Protein AF-X1IEA9-F1 (afdb_monomer)

Sequence (95 aa):
VNQSFVIYFRVIASDNNKYWIGFSGNIKNTISKTKREFTRNQIYNTTEILMQENVISAFNLGFEHLKLNVMQIDCVRLRGSDQNINAIYFEFKFI

Nearest PDB structures (foldseek):
  8glv-assembly1_4A  TM=6.688E-01  e=1.563E-01  Chlamydomonas reinhardtii
  8to0-assembly1_Fi  TM=5.293E-01  e=6.926E-01  Mus musculus
  7bqc-assembly1_A  TM=4.210E-01  e=3.868E-01  synthetic construct
  6wcd-assembly1_A  TM=4.710E-01  e=2.697E+00  Xenopus laevis
  3x3n-assembly1_A  TM=5.342E-01  e=8.104E+00  Mycobacterium tuberculosis H37Rv

Radius of gyration: 13.31 Å; Cα contacts (8 Å, |Δi|>4): 167; chains: 1; bounding box: 30×30×36 Å

Secondary structure (DSSP, 8-state):
----EEEEEEEE-TTS-EEEEEEEESS-----B-SSEEEEEEEE-SSS----S-HHHHHHHH-GGG--SS-EEEEEEEEES-TT-----------

Mean predicted aligned error: 7.92 Å

Organism: NCBI:txid412755

Solvent-accessible surface area (backbone atoms only — not comparable to full-atom values): 6026 Å² total; per-residue (Å²): 132,95,64,30,33,30,47,26,39,31,34,53,46,91,84,74,46,73,33,32,44,27,46,29,19,21,95,53,95,67,69,47,77,57,100,48,35,28,33,52,86,60,66,33,88,37,102,57,80,82,77,90,59,64,64,57,59,57,44,32,71,65,40,65,91,54,65,62,93,72,83,50,74,85,46,77,48,80,48,59,75,59,90,81,73,87,79,85,87,83,88,86,77,93,129

pLDDT: mean 74.22, std 12.97, range [48.97, 92.19]

Structure (mmCIF, N/CA/C/O backbone):
data_AF-X1IEA9-F1
#
_entry.id   AF-X1IEA9-F1
#
loop_
_atom_site.group_PDB
_atom_site.id
_atom_site.type_symbol
_atom_site.label_atom_id
_atom_site.label_alt_id
_atom_site.label_comp_id
_atom_site.label_asym_id
_atom_site.label_entity_id
_atom_site.label_seq_id
_atom_site.pdbx_PDB_ins_code
_atom_site.Cartn_x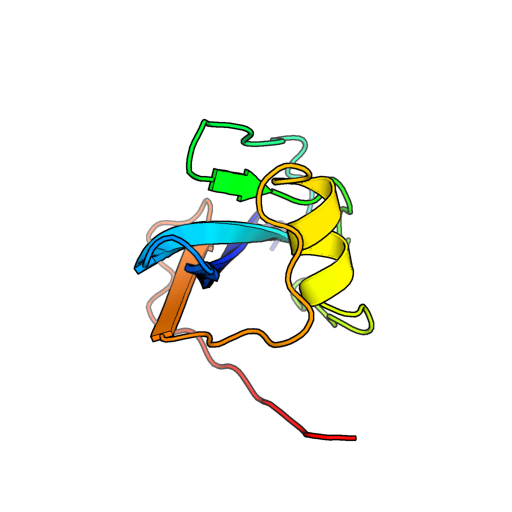
_atom_site.Cartn_y
_atom_site.Cartn_z
_atom_site.occupancy
_atom_site.B_iso_or_equiv
_atom_site.auth_seq_id
_atom_site.auth_comp_id
_atom_site.auth_asym_id
_atom_site.auth_atom_id
_atom_site.pdbx_PDB_model_num
ATOM 1 N N . VAL A 1 1 ? 15.818 -2.079 -17.104 1.00 52.62 1 VAL A N 1
ATOM 2 C CA . VAL A 1 1 ? 15.334 -0.700 -16.851 1.00 52.62 1 VAL A CA 1
ATOM 3 C C . VAL A 1 1 ? 15.196 -0.529 -15.345 1.00 52.62 1 VAL A C 1
ATOM 5 O O . VAL A 1 1 ? 14.419 -1.261 -14.748 1.00 52.62 1 VAL A O 1
ATOM 8 N N . ASN A 1 2 ? 15.988 0.351 -14.719 1.00 64.25 2 ASN A N 1
ATOM 9 C CA . ASN A 1 2 ? 15.938 0.582 -13.268 1.00 64.25 2 ASN A CA 1
ATOM 10 C C . ASN A 1 2 ? 14.862 1.618 -12.916 1.00 64.25 2 ASN A C 1
ATOM 12 O O . ASN A 1 2 ? 15.166 2.756 -12.570 1.00 64.25 2 ASN A O 1
ATOM 16 N N . GLN A 1 3 ? 13.594 1.242 -13.073 1.00 67.31 3 GLN A N 1
ATOM 17 C CA . GLN A 1 3 ? 12.482 2.113 -12.715 1.00 67.31 3 GLN A CA 1
ATOM 18 C C . GLN A 1 3 ? 12.090 1.924 -11.250 1.00 67.31 3 GLN A C 1
ATOM 20 O O . GLN A 1 3 ? 11.830 0.801 -10.821 1.00 67.31 3 GLN A O 1
ATOM 25 N N . SER A 1 4 ? 11.986 3.029 -10.514 1.00 76.69 4 SER A N 1
ATOM 26 C CA . SER A 1 4 ? 11.457 3.049 -9.151 1.00 76.69 4 SER A CA 1
ATOM 27 C C . SER A 1 4 ? 9.943 3.206 -9.159 1.00 76.69 4 SER A C 1
ATOM 29 O O . SER A 1 4 ? 9.392 4.060 -9.861 1.00 76.69 4 SER A O 1
ATOM 31 N N . PHE A 1 5 ? 9.252 2.416 -8.344 1.00 76.94 5 PHE A N 1
ATOM 32 C CA . PHE A 1 5 ? 7.794 2.441 -8.270 1.00 76.94 5 PHE A CA 1
ATOM 33 C C . PHE A 1 5 ? 7.285 2.208 -6.850 1.00 76.94 5 PHE A C 1
ATOM 35 O O . PHE A 1 5 ? 8.025 1.766 -5.978 1.00 76.94 5 PHE A O 1
ATOM 42 N N . VAL A 1 6 ? 6.024 2.563 -6.603 1.00 80.50 6 VAL A N 1
ATOM 43 C CA . VAL A 1 6 ? 5.319 2.273 -5.348 1.00 80.50 6 VAL A CA 1
ATOM 44 C C . VAL A 1 6 ? 3.924 1.760 -5.670 1.00 80.50 6 VAL A C 1
ATOM 46 O O . VAL A 1 6 ? 3.175 2.453 -6.362 1.00 80.50 6 VAL A O 1
ATOM 49 N N . ILE A 1 7 ? 3.573 0.583 -5.156 1.00 81.75 7 ILE A N 1
ATOM 50 C CA . ILE A 1 7 ? 2.207 0.050 -5.168 1.00 81.75 7 ILE A CA 1
ATOM 51 C C . ILE A 1 7 ? 1.545 0.450 -3.856 1.00 81.75 7 ILE A C 1
ATOM 53 O O . ILE A 1 7 ? 2.038 0.104 -2.789 1.00 81.75 7 ILE A O 1
ATOM 57 N N . TYR A 1 8 ? 0.444 1.187 -3.931 1.00 86.38 8 TYR A N 1
ATOM 58 C CA . TYR A 1 8 ? -0.346 1.586 -2.778 1.00 86.38 8 TYR A CA 1
ATOM 59 C C . TYR A 1 8 ? -1.641 0.788 -2.693 1.00 86.38 8 TYR A C 1
ATOM 61 O O . TYR A 1 8 ? -2.389 0.724 -3.667 1.00 86.38 8 TYR A O 1
ATOM 69 N N . PHE A 1 9 ? -1.955 0.299 -1.501 1.00 87.69 9 PHE A N 1
ATOM 70 C CA . PHE A 1 9 ? -3.262 -0.227 -1.133 1.00 87.69 9 PHE A CA 1
ATOM 71 C C . PHE A 1 9 ? -4.019 0.784 -0.296 1.00 87.69 9 PHE A C 1
ATOM 73 O O . PHE A 1 9 ? -3.491 1.288 0.698 1.00 87.69 9 PHE A O 1
ATOM 80 N N . ARG A 1 10 ? -5.252 1.090 -0.702 1.00 90.62 10 ARG A N 1
ATOM 81 C CA . ARG A 1 10 ? -6.157 1.899 0.103 1.00 90.62 10 ARG A CA 1
ATOM 8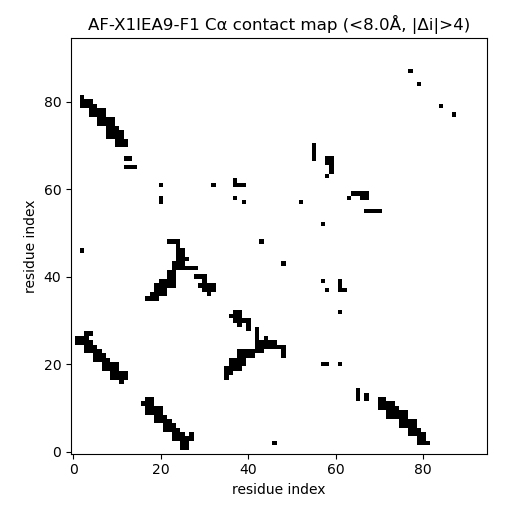2 C C . ARG A 1 10 ? -6.942 0.997 1.034 1.00 90.62 10 ARG A C 1
ATOM 84 O O . ARG A 1 10 ? -7.689 0.138 0.577 1.00 90.62 10 ARG A O 1
ATOM 91 N N . VAL A 1 11 ? -6.769 1.230 2.324 1.00 90.06 11 VAL A N 1
ATOM 92 C CA . VAL A 1 11 ? -7.431 0.515 3.406 1.00 90.06 11 VAL A CA 1
ATOM 93 C C . VAL A 1 11 ? -8.488 1.413 4.028 1.00 90.06 11 VAL A C 1
ATOM 95 O O . VAL A 1 11 ? -8.228 2.590 4.299 1.00 90.06 11 VAL A O 1
ATOM 98 N N . ILE A 1 12 ? -9.676 0.852 4.247 1.00 88.94 12 ILE A N 1
ATOM 99 C CA . ILE A 1 12 ? -10.717 1.461 5.079 1.00 88.94 12 ILE A CA 1
ATOM 100 C C . ILE A 1 12 ? -10.458 1.015 6.520 1.00 88.94 12 ILE A C 1
ATOM 102 O O . ILE A 1 12 ? -10.448 -0.184 6.799 1.00 88.94 12 ILE A O 1
ATOM 106 N N . ALA A 1 13 ? -10.186 1.967 7.411 1.00 86.75 13 ALA A N 1
ATOM 107 C CA . ALA A 1 13 ? -9.898 1.686 8.815 1.00 86.75 13 ALA A CA 1
ATOM 108 C C . ALA A 1 13 ? -11.175 1.667 9.674 1.00 86.75 13 ALA A C 1
ATOM 110 O O . ALA A 1 13 ? -12.275 1.949 9.197 1.00 86.75 13 ALA A O 1
ATOM 111 N N . SER A 1 14 ? -11.026 1.334 10.959 1.00 84.25 14 SER A N 1
ATOM 112 C CA . SER A 1 14 ? -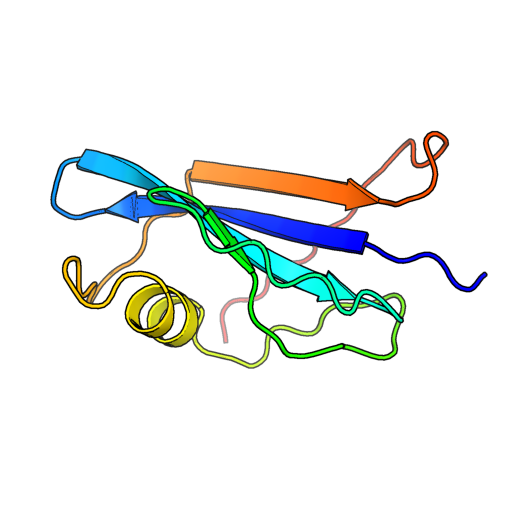12.127 1.215 11.929 1.00 84.25 14 SER A CA 1
ATOM 113 C C . SER A 1 14 ? -12.876 2.524 12.196 1.00 84.25 14 SER A C 1
ATOM 115 O O . SER A 1 14 ? -14.010 2.502 12.666 1.00 84.25 14 SER A O 1
ATOM 117 N N . ASP A 1 15 ? -12.271 3.661 11.867 1.00 88.25 15 ASP A N 1
ATOM 118 C CA . ASP A 1 15 ? -12.870 4.992 11.944 1.00 88.25 15 ASP A CA 1
ATOM 119 C C . ASP A 1 15 ? -13.594 5.406 10.645 1.00 88.25 15 ASP A C 1
ATOM 121 O O . ASP A 1 15 ? -13.951 6.572 10.476 1.00 88.25 15 ASP A O 1
ATOM 125 N N . ASN A 1 16 ? -13.789 4.464 9.713 1.00 85.75 16 ASN A N 1
ATOM 126 C CA . ASN A 1 16 ? -14.322 4.668 8.363 1.00 85.75 16 ASN A CA 1
ATOM 127 C C . ASN A 1 16 ? -13.502 5.628 7.480 1.00 85.75 16 ASN A C 1
ATOM 129 O O . ASN A 1 16 ? -13.939 5.978 6.377 1.00 85.75 16 ASN A O 1
ATOM 133 N N . ASN A 1 17 ? -12.303 6.042 7.904 1.00 90.94 17 ASN A N 1
ATOM 134 C CA . ASN A 1 17 ? -11.407 6.830 7.070 1.00 90.94 17 ASN A CA 1
ATOM 135 C C . ASN A 1 17 ? -10.552 5.934 6.166 1.00 90.94 17 ASN A C 1
ATOM 137 O O . ASN A 1 17 ? -10.405 4.726 6.361 1.00 90.94 17 ASN A O 1
ATOM 141 N N . LYS A 1 18 ? -9.988 6.560 5.128 1.00 91.88 18 LYS A N 1
ATOM 142 C CA . LYS A 1 18 ? -9.193 5.895 4.092 1.00 91.88 18 LYS A CA 1
ATOM 143 C C . LYS A 1 18 ? -7.714 6.221 4.239 1.00 91.88 18 LYS A C 1
ATOM 145 O O . LYS A 1 18 ? -7.336 7.394 4.304 1.00 91.88 18 LYS A O 1
ATOM 150 N N . TYR A 1 19 ? -6.897 5.179 4.194 1.00 92.19 19 TYR A N 1
ATOM 151 C CA . TYR A 1 19 ? -5.456 5.231 4.419 1.00 92.19 19 TYR A CA 1
ATOM 152 C C . TYR A 1 19 ? -4.720 4.474 3.326 1.00 92.19 19 TYR A C 1
ATOM 154 O O . TYR A 1 19 ? -5.227 3.489 2.804 1.00 92.19 19 TYR A O 1
ATOM 162 N N . TRP A 1 20 ? -3.519 4.919 2.983 1.00 91.62 20 TRP A N 1
ATOM 163 C CA . TRP A 1 20 ? -2.700 4.304 1.946 1.00 91.62 20 TRP A CA 1
ATOM 164 C C . TRP A 1 20 ? -1.486 3.606 2.552 1.00 91.62 20 TRP A C 1
ATOM 166 O O . TRP A 1 20 ? -0.705 4.244 3.256 1.00 91.62 20 TRP A O 1
ATOM 176 N N . ILE A 1 21 ? -1.295 2.329 2.225 1.00 89.56 21 ILE A N 1
ATOM 177 C CA . ILE A 1 21 ? -0.070 1.573 2.514 1.00 89.56 21 ILE A CA 1
ATOM 178 C C . ILE A 1 21 ? 0.682 1.374 1.204 1.00 89.56 21 ILE A C 1
ATOM 180 O O . ILE A 1 21 ? 0.149 0.756 0.291 1.00 89.56 21 ILE A O 1
ATOM 184 N N . GLY A 1 22 ? 1.894 1.904 1.101 1.00 87.12 22 GLY A N 1
ATOM 185 C CA . GLY A 1 22 ? 2.767 1.792 -0.060 1.00 87.12 22 GLY A CA 1
ATOM 186 C C . GLY A 1 22 ? 3.846 0.727 0.116 1.00 87.12 22 GLY A C 1
ATOM 187 O O . GLY A 1 22 ? 4.439 0.620 1.187 1.00 87.12 22 GLY A O 1
ATOM 188 N N . PHE A 1 23 ? 4.158 0.011 -0.957 1.00 82.88 23 PHE A N 1
ATOM 189 C CA . PHE A 1 23 ? 5.282 -0.916 -1.071 1.00 82.88 23 PHE A CA 1
ATOM 190 C C . PHE A 1 23 ? 6.143 -0.466 -2.250 1.00 82.88 23 PHE A C 1
ATOM 192 O O . PHE A 1 23 ? 5.630 -0.346 -3.366 1.00 82.88 23 PHE A O 1
ATOM 199 N N . SER A 1 24 ? 7.415 -0.140 -2.011 1.00 79.31 24 SER A N 1
ATOM 200 C CA . SER A 1 24 ? 8.316 0.384 -3.040 1.00 79.31 24 SER A CA 1
ATOM 201 C C . SER A 1 24 ? 9.150 -0.712 -3.699 1.00 79.31 24 SER A C 1
ATOM 203 O O . SER A 1 24 ? 9.750 -1.550 -3.032 1.00 79.31 24 SER A O 1
ATOM 205 N N . GLY A 1 25 ? 9.223 -0.674 -5.025 1.00 73.31 25 GLY A N 1
ATOM 206 C CA . GLY A 1 25 ? 10.130 -1.492 -5.822 1.00 73.31 25 GLY A CA 1
ATOM 207 C C . GLY A 1 25 ? 11.240 -0.640 -6.431 1.00 73.31 25 GLY A C 1
ATOM 208 O O . GLY A 1 25 ? 11.021 0.525 -6.789 1.00 73.31 25 GLY A O 1
ATOM 209 N N . ASN A 1 26 ? 12.419 -1.249 -6.565 1.00 70.00 26 ASN A N 1
ATOM 210 C CA . ASN A 1 26 ? 13.680 -0.647 -6.998 1.00 70.00 26 ASN A CA 1
ATOM 211 C C . ASN A 1 26 ? 14.168 0.504 -6.094 1.00 70.00 26 ASN A C 1
ATOM 213 O O . ASN A 1 26 ? 13.533 0.807 -5.087 1.00 70.00 26 ASN A O 1
ATOM 217 N N . ILE A 1 27 ? 15.303 1.139 -6.426 1.00 60.53 27 ILE A N 1
ATOM 218 C CA . ILE A 1 27 ? 15.989 2.159 -5.604 1.00 60.53 27 ILE A CA 1
ATOM 219 C C . ILE A 1 27 ? 15.096 3.399 -5.393 1.00 60.53 27 ILE A C 1
ATOM 221 O O . ILE A 1 27 ? 15.210 4.425 -6.068 1.00 60.53 27 ILE A O 1
ATOM 225 N N . LYS A 1 28 ? 14.163 3.314 -4.448 1.00 56.88 28 LYS A N 1
ATOM 226 C CA . LYS A 1 28 ? 13.334 4.415 -3.970 1.00 56.88 28 LYS A CA 1
ATOM 227 C C . LYS A 1 28 ? 13.457 4.467 -2.452 1.00 56.88 28 LYS A C 1
ATOM 229 O O . LYS A 1 28 ? 12.648 3.900 -1.728 1.00 56.88 28 LYS A O 1
ATOM 234 N N . ASN A 1 29 ? 14.461 5.197 -1.972 1.00 55.00 29 ASN A N 1
ATOM 235 C CA . ASN A 1 29 ? 14.638 5.530 -0.551 1.00 55.00 29 ASN A CA 1
ATOM 236 C C . ASN A 1 29 ? 13.639 6.609 -0.093 1.00 55.00 29 ASN A C 1
ATOM 238 O O . ASN A 1 29 ? 14.015 7.554 0.594 1.00 55.00 29 ASN A O 1
ATOM 242 N N . THR A 1 30 ? 12.377 6.553 -0.525 1.00 55.75 30 THR A N 1
ATOM 243 C CA . THR A 1 30 ? 11.381 7.565 -0.146 1.00 55.75 30 THR A CA 1
ATOM 244 C C . THR A 1 30 ? 10.316 6.932 0.731 1.00 55.75 30 THR A C 1
ATOM 246 O O . THR A 1 30 ? 9.295 6.442 0.253 1.00 55.75 30 THR A O 1
ATOM 249 N N . ILE A 1 31 ? 10.555 6.972 2.041 1.00 60.34 31 ILE A N 1
ATOM 250 C CA . ILE A 1 31 ? 9.500 6.773 3.032 1.00 60.34 31 ILE A CA 1
ATOM 251 C C . ILE A 1 31 ? 8.555 7.964 2.911 1.00 60.34 31 ILE A C 1
ATOM 253 O O . ILE A 1 31 ? 8.907 9.085 3.270 1.00 60.34 31 ILE A O 1
ATOM 257 N N . SER A 1 32 ? 7.346 7.731 2.415 1.00 68.44 32 SER A N 1
ATOM 258 C CA . SER A 1 32 ? 6.246 8.673 2.604 1.00 68.44 32 SER A CA 1
ATOM 259 C C . SER A 1 32 ? 5.524 8.286 3.889 1.00 68.44 32 SER A C 1
ATOM 261 O O . SER A 1 32 ? 4.933 7.208 3.954 1.00 68.4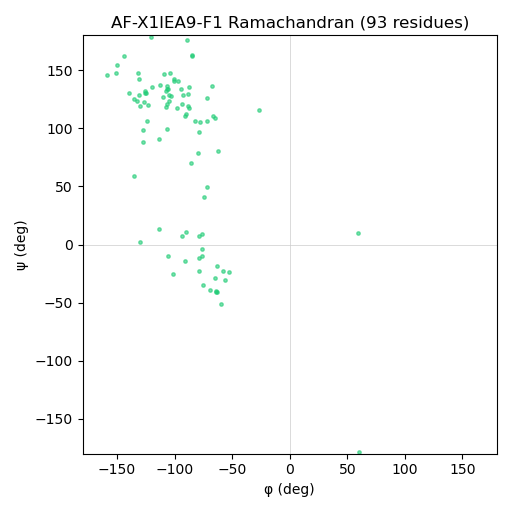4 32 SER A O 1
ATOM 263 N N . LYS A 1 33 ? 5.605 9.130 4.923 1.00 75.31 33 LYS A N 1
ATOM 264 C CA . LYS A 1 33 ? 4.787 9.012 6.136 1.00 75.31 33 LYS A CA 1
ATOM 265 C C . LYS A 1 33 ? 4.036 10.320 6.349 1.00 75.31 33 LYS A C 1
ATOM 267 O O . LYS A 1 33 ? 4.608 11.332 6.738 1.00 75.31 33 LYS A O 1
ATOM 272 N N . THR A 1 34 ? 2.741 10.289 6.075 1.00 83.38 34 THR A N 1
ATOM 273 C CA . THR A 1 34 ? 1.793 11.370 6.353 1.00 83.38 34 THR A CA 1
ATOM 274 C C . THR A 1 34 ? 0.694 10.848 7.279 1.00 83.38 34 THR A C 1
ATOM 276 O O . THR A 1 34 ? 0.650 9.662 7.600 1.00 83.38 34 THR A O 1
ATOM 279 N N . LYS A 1 35 ? -0.252 11.710 7.677 1.00 83.75 35 LYS A N 1
ATOM 280 C CA . LYS A 1 35 ? -1.422 11.287 8.468 1.00 83.75 35 LYS A CA 1
ATOM 281 C C . LYS A 1 35 ? -2.270 10.200 7.785 1.00 83.75 35 LYS A C 1
ATOM 283 O O . LYS A 1 35 ? -3.015 9.519 8.474 1.00 83.75 35 LYS A O 1
ATOM 288 N N . ARG A 1 36 ? -2.204 10.063 6.451 1.00 88.25 36 ARG A N 1
ATOM 289 C CA . ARG A 1 36 ? -3.059 9.154 5.658 1.00 88.25 36 ARG A CA 1
ATOM 290 C C . ARG A 1 36 ? -2.296 8.259 4.680 1.00 88.25 36 ARG A C 1
ATOM 292 O O . ARG A 1 36 ? -2.918 7.512 3.935 1.00 88.25 36 ARG A O 1
ATOM 299 N N . GLU A 1 37 ? -0.971 8.331 4.650 1.00 89.44 37 GLU A N 1
ATOM 300 C CA . GLU A 1 37 ? -0.135 7.542 3.742 1.00 89.44 37 GLU A CA 1
ATOM 301 C C . GLU A 1 37 ? 1.109 7.057 4.479 1.00 89.44 37 GLU A C 1
ATOM 303 O O . GLU A 1 37 ? 1.791 7.853 5.118 1.00 89.44 37 GLU A O 1
ATOM 308 N N . PHE A 1 38 ? 1.402 5.767 4.370 1.00 88.75 38 PHE A N 1
ATOM 309 C CA . PHE A 1 38 ? 2.590 5.132 4.915 1.00 88.75 38 PHE A CA 1
ATOM 310 C C . PHE A 1 38 ? 3.217 4.254 3.837 1.00 88.75 38 PHE A C 1
ATOM 312 O O . PHE A 1 38 ? 2.551 3.376 3.309 1.00 88.75 38 PHE A O 1
ATOM 319 N N . THR A 1 39 ? 4.482 4.472 3.495 1.00 86.12 39 THR A N 1
ATOM 320 C CA . THR A 1 39 ? 5.238 3.591 2.592 1.00 86.12 39 THR A CA 1
ATOM 321 C C . THR A 1 39 ? 6.206 2.752 3.408 1.00 86.12 39 THR A C 1
ATOM 323 O O . THR A 1 39 ? 7.025 3.299 4.148 1.00 86.12 39 THR A O 1
ATOM 326 N N . ARG A 1 40 ? 6.111 1.427 3.281 1.00 77.38 40 ARG A N 1
ATOM 327 C CA . ARG A 1 40 ? 7.009 0.495 3.954 1.00 77.38 40 ARG A CA 1
ATOM 328 C C . ARG A 1 40 ? 8.413 0.632 3.377 1.00 77.38 40 ARG A C 1
ATOM 330 O O . ARG A 1 40 ? 8.603 0.687 2.170 1.00 77.38 40 ARG A O 1
ATOM 337 N N . ASN A 1 41 ? 9.393 0.640 4.269 1.00 65.50 41 ASN A N 1
ATOM 338 C CA . ASN A 1 41 ? 10.789 0.952 3.973 1.00 65.50 41 ASN A CA 1
ATOM 339 C C . ASN A 1 41 ? 11.570 -0.179 3.272 1.00 65.50 41 ASN A C 1
ATOM 341 O O . ASN A 1 41 ? 12.794 -0.136 3.191 1.00 65.50 41 ASN A O 1
ATOM 345 N N . GLN A 1 42 ? 10.882 -1.234 2.836 1.00 63.84 42 GLN A N 1
ATOM 346 C CA . GLN A 1 42 ? 11.515 -2.419 2.276 1.00 63.84 42 GLN A CA 1
ATOM 347 C C . GLN A 1 42 ? 11.648 -2.249 0.771 1.00 63.84 42 GLN A C 1
ATOM 349 O O . GLN A 1 42 ? 10.657 -2.231 0.047 1.00 63.84 42 GLN A O 1
ATOM 354 N N . ILE A 1 43 ? 12.891 -2.088 0.327 1.00 58.31 43 ILE A N 1
ATOM 355 C CA . ILE A 1 43 ? 13.230 -1.941 -1.080 1.00 58.31 43 ILE A CA 1
ATOM 356 C C . ILE A 1 43 ? 13.284 -3.333 -1.690 1.00 58.31 43 ILE A C 1
ATOM 358 O O . ILE A 1 43 ? 14.224 -4.095 -1.459 1.00 58.31 43 ILE A O 1
ATOM 362 N N . TYR A 1 44 ? 12.274 -3.668 -2.481 1.00 62.75 44 TYR A N 1
ATOM 363 C CA . TYR A 1 44 ? 12.326 -4.855 -3.318 1.00 62.75 44 TYR A CA 1
ATOM 364 C C . TYR A 1 44 ? 13.190 -4.508 -4.536 1.00 62.75 44 TYR A C 1
ATOM 366 O O . TYR A 1 44 ? 12.757 -3.746 -5.395 1.00 62.75 44 TYR A O 1
ATOM 374 N N . ASN A 1 45 ? 14.432 -5.007 -4.608 1.00 59.34 45 ASN A N 1
ATOM 375 C CA . ASN A 1 45 ? 15.361 -4.795 -5.739 1.00 59.34 45 ASN A CA 1
ATOM 376 C C . ASN A 1 45 ? 14.935 -5.585 -6.988 1.00 59.34 45 ASN A C 1
ATOM 378 O O . ASN A 1 45 ? 15.698 -6.352 -7.569 1.00 59.34 45 ASN A O 1
ATOM 382 N N . THR A 1 46 ? 13.672 -5.459 -7.364 1.00 62.91 46 THR A N 1
ATOM 383 C CA . THR A 1 46 ? 13.045 -6.248 -8.408 1.00 62.91 46 THR A CA 1
ATOM 384 C C . THR A 1 46 ? 11.943 -5.408 -9.062 1.00 62.91 46 THR A C 1
ATOM 386 O O . THR A 1 46 ? 11.419 -4.462 -8.470 1.00 62.91 46 THR A O 1
ATOM 389 N N . THR A 1 47 ? 11.618 -5.717 -10.317 1.00 59.91 47 THR A N 1
ATOM 390 C CA . THR A 1 47 ? 10.466 -5.141 -11.034 1.00 59.91 47 THR A CA 1
ATOM 391 C C . THR A 1 47 ? 9.132 -5.745 -10.582 1.00 59.91 47 THR A C 1
ATOM 393 O O . THR A 1 47 ? 8.074 -5.311 -11.018 1.00 59.91 47 THR A O 1
ATOM 396 N N . GLU A 1 48 ? 9.192 -6.736 -9.699 1.00 59.88 48 GLU A N 1
ATOM 397 C CA . GLU A 1 48 ? 8.093 -7.426 -9.043 1.00 59.88 48 GLU A CA 1
ATOM 398 C C . GLU A 1 48 ? 8.101 -7.100 -7.537 1.00 59.88 48 GLU A C 1
ATOM 400 O O . GLU A 1 48 ? 9.147 -7.085 -6.878 1.00 59.88 48 GLU A O 1
ATOM 405 N N . ILE A 1 49 ? 6.928 -6.839 -6.963 1.00 61.69 49 ILE A N 1
ATOM 406 C CA . ILE A 1 49 ? 6.774 -6.772 -5.506 1.00 61.69 49 ILE A CA 1
ATOM 407 C C . ILE A 1 49 ? 6.043 -8.035 -5.077 1.00 61.69 49 ILE A C 1
ATOM 409 O O . ILE A 1 49 ? 4.817 -8.115 -5.145 1.00 61.69 49 ILE A O 1
ATOM 413 N N . LEU A 1 50 ? 6.811 -9.009 -4.600 1.00 60.31 50 LEU A N 1
ATOM 414 C CA . LEU A 1 50 ? 6.271 -10.169 -3.909 1.00 60.31 50 LEU A CA 1
ATOM 415 C C . LEU A 1 50 ? 5.939 -9.769 -2.470 1.00 60.31 50 LEU A C 1
ATOM 417 O O . LEU A 1 50 ? 6.803 -9.745 -1.594 1.00 60.31 50 LEU A O 1
ATOM 421 N N . MET A 1 51 ? 4.671 -9.445 -2.219 1.00 63.69 51 MET A N 1
ATOM 422 C CA . MET A 1 51 ? 4.168 -9.200 -0.865 1.00 63.69 51 MET A CA 1
ATOM 423 C C . MET A 1 51 ? 3.902 -10.534 -0.168 1.00 63.69 51 MET A C 1
ATOM 425 O O . MET A 1 51 ? 2.765 -10.975 -0.054 1.00 63.69 51 MET A O 1
ATOM 429 N N . GLN A 1 52 ? 4.966 -11.175 0.317 1.00 59.34 52 GLN A N 1
ATOM 430 C CA . GLN A 1 52 ? 4.871 -12.347 1.203 1.00 59.34 52 GLN A CA 1
ATOM 431 C C . GLN A 1 52 ? 4.562 -11.960 2.659 1.00 59.34 52 GLN A C 1
ATOM 433 O O . GLN A 1 52 ? 4.609 -12.783 3.569 1.00 59.34 52 GLN A O 1
ATOM 438 N N . GLU A 1 53 ? 4.282 -10.682 2.897 1.00 62.03 53 GLU A N 1
ATOM 439 C CA . GLU A 1 53 ? 4.085 -10.129 4.222 1.00 62.03 53 GLU A CA 1
ATOM 440 C C . GLU A 1 53 ? 2.609 -9.889 4.496 1.00 62.03 53 GLU A C 1
ATOM 442 O O . GLU A 1 53 ? 1.839 -9.502 3.615 1.00 62.03 53 GLU A O 1
ATOM 447 N N . ASN A 1 54 ? 2.227 -10.034 5.762 1.00 72.25 54 ASN A N 1
ATOM 448 C CA . ASN A 1 54 ? 0.898 -9.651 6.191 1.00 72.25 54 ASN A CA 1
ATOM 449 C C . ASN A 1 54 ? 0.733 -8.127 6.042 1.00 72.25 54 ASN A C 1
ATOM 451 O O . ASN A 1 54 ? 1.312 -7.343 6.799 1.00 72.25 54 ASN A O 1
ATOM 455 N N . VAL A 1 55 ? -0.071 -7.708 5.063 1.00 78.38 55 VAL A N 1
ATOM 456 C CA . VAL A 1 55 ? -0.385 -6.298 4.783 1.00 78.38 55 VAL A CA 1
ATOM 457 C C . VAL A 1 55 ? -0.976 -5.603 6.020 1.00 78.38 55 VAL A C 1
ATOM 459 O O . VAL A 1 55 ? -0.712 -4.422 6.242 1.00 78.38 55 VAL A O 1
ATOM 462 N N . ILE A 1 56 ? -1.683 -6.339 6.887 1.00 84.25 56 ILE A N 1
ATOM 463 C CA . ILE A 1 56 ? -2.195 -5.835 8.172 1.00 84.25 56 ILE A CA 1
ATOM 464 C C . ILE A 1 56 ? -1.043 -5.433 9.099 1.00 84.25 56 ILE A C 1
ATOM 466 O O . ILE A 1 56 ? -1.103 -4.386 9.741 1.00 84.25 56 ILE A O 1
ATOM 470 N N . SER A 1 57 ? 0.041 -6.209 9.144 1.00 83.94 57 SER A N 1
ATOM 471 C CA . SER A 1 57 ? 1.217 -5.863 9.951 1.00 83.94 57 SER A CA 1
ATOM 472 C C . SER A 1 57 ? 1.876 -4.576 9.455 1.00 83.94 57 SER A C 1
ATOM 474 O O . SER A 1 57 ? 2.239 -3.722 10.262 1.00 83.94 57 SER A O 1
ATOM 476 N N . ALA A 1 58 ? 1.979 -4.394 8.133 1.00 85.31 58 ALA A N 1
ATOM 477 C CA . ALA A 1 58 ? 2.488 -3.152 7.549 1.00 85.31 58 ALA A CA 1
ATOM 478 C C . ALA A 1 58 ? 1.572 -1.954 7.860 1.00 85.31 58 ALA A C 1
ATOM 480 O O . ALA A 1 58 ? 2.066 -0.873 8.182 1.00 85.31 58 ALA A O 1
ATOM 481 N N . PHE A 1 59 ? 0.248 -2.149 7.819 1.00 88.12 59 PHE A N 1
ATOM 482 C CA . PHE A 1 59 ? -0.720 -1.128 8.222 1.00 88.12 59 PHE A CA 1
ATOM 483 C C . PHE A 1 59 ? -0.529 -0.719 9.682 1.00 88.12 59 PHE A C 1
ATOM 485 O O . PHE A 1 59 ? -0.391 0.465 9.981 1.00 88.12 59 PHE A O 1
ATOM 492 N N . ASN A 1 60 ? -0.479 -1.704 10.580 1.00 88.50 60 ASN A N 1
ATOM 493 C CA . ASN A 1 60 ? -0.382 -1.480 12.018 1.00 88.50 60 ASN A CA 1
ATOM 494 C C . ASN A 1 60 ? 0.939 -0.801 12.405 1.00 88.50 60 ASN A C 1
ATOM 496 O O . ASN A 1 60 ? 0.950 -0.026 13.354 1.00 88.50 60 ASN A O 1
ATOM 500 N N . LEU A 1 61 ? 2.019 -1.016 11.644 1.00 87.38 61 LEU A N 1
ATOM 501 C CA . LEU A 1 61 ? 3.280 -0.281 11.792 1.00 87.38 61 LEU A CA 1
ATOM 502 C C . LEU A 1 61 ? 3.156 1.195 11.362 1.00 87.38 61 LEU A C 1
ATOM 504 O O . LEU A 1 61 ? 3.735 2.091 11.977 1.00 87.38 61 LEU A O 1
ATOM 508 N N . GLY A 1 62 ? 2.419 1.466 10.283 1.00 87.44 62 GLY A N 1
ATOM 509 C CA . GLY A 1 62 ? 2.213 2.822 9.770 1.00 87.44 62 GLY A CA 1
ATOM 510 C C . GLY A 1 62 ? 1.229 3.653 10.594 1.00 87.44 62 GLY A C 1
ATOM 511 O O . GLY A 1 62 ? 1.415 4.865 10.742 1.00 87.44 62 GLY A O 1
ATOM 512 N N . PHE A 1 63 ? 0.207 2.994 11.143 1.00 89.62 63 PHE A N 1
ATOM 513 C CA . PHE A 1 63 ? -0.958 3.597 11.786 1.00 89.62 63 PHE A CA 1
ATOM 514 C C . PHE A 1 63 ? -1.299 2.892 13.109 1.00 89.62 63 PHE A C 1
ATOM 516 O O . PHE A 1 63 ? -2.409 2.403 13.302 1.00 89.62 63 PHE A O 1
ATOM 523 N N . GLU A 1 64 ? -0.353 2.870 14.052 1.00 87.75 64 GLU A N 1
ATOM 524 C CA . GLU A 1 64 ? -0.477 2.159 15.342 1.00 87.75 64 GLU A CA 1
ATOM 525 C C . GLU A 1 64 ? -1.739 2.497 16.157 1.00 87.75 64 GLU A C 1
ATOM 527 O O . GLU A 1 64 ? -2.187 1.689 16.965 1.00 87.75 64 GLU A O 1
ATOM 532 N N . HIS A 1 65 ? -2.332 3.673 15.938 1.00 86.06 65 HIS A N 1
ATOM 533 C CA . HIS A 1 65 ? -3.551 4.134 16.607 1.00 86.06 65 HIS A CA 1
ATOM 534 C C . HIS A 1 65 ? -4.847 3.522 16.045 1.00 86.06 65 HIS A C 1
ATOM 536 O O . HIS A 1 65 ? -5.894 3.661 16.667 1.00 86.06 65 HIS A O 1
ATOM 542 N N . LEU A 1 66 ? -4.796 2.846 14.893 1.00 86.19 66 LEU A N 1
ATOM 543 C CA . LEU A 1 66 ? -5.966 2.310 14.180 1.00 86.19 66 LEU A CA 1
ATOM 544 C C . LEU A 1 66 ? -6.000 0.780 14.136 1.00 86.19 66 LEU A C 1
ATOM 546 O O . LEU A 1 66 ? -6.757 0.246 13.330 1.00 86.19 66 LEU A O 1
ATOM 550 N N . LYS A 1 67 ? -5.165 0.096 14.943 1.00 79.00 67 LYS A N 1
ATOM 551 C CA . LYS A 1 67 ? -4.882 -1.354 14.872 1.00 79.00 67 LYS A CA 1
ATOM 552 C C . LYS A 1 67 ? -6.031 -2.168 14.275 1.00 79.00 67 LYS A C 1
ATOM 554 O O . LYS A 1 67 ? -7.108 -2.261 14.863 1.00 79.00 67 LYS A O 1
ATOM 559 N N . LEU A 1 68 ? -5.775 -2.777 13.122 1.00 80.44 68 LEU A N 1
ATOM 560 C CA . LEU A 1 68 ? -6.750 -3.591 12.407 1.00 80.44 68 LEU A CA 1
ATOM 561 C C . LEU A 1 68 ? -6.491 -5.079 12.645 1.00 80.44 68 LEU A C 1
ATOM 563 O O . LEU A 1 68 ? -5.342 -5.523 12.641 1.00 80.44 68 LEU A O 1
ATOM 567 N N . ASN A 1 69 ? -7.581 -5.835 12.798 1.00 76.75 69 ASN A N 1
ATOM 568 C CA . ASN A 1 69 ? -7.589 -7.304 12.785 1.00 76.75 69 ASN A CA 1
ATOM 569 C C . ASN A 1 69 ? -8.078 -7.860 11.439 1.00 76.75 69 ASN A C 1
ATOM 571 O O . ASN A 1 69 ? -7.729 -8.972 11.058 1.00 76.75 69 ASN A O 1
ATOM 575 N N . VAL A 1 70 ? -8.887 -7.077 10.720 1.00 76.56 70 VAL A N 1
ATOM 576 C CA . VAL A 1 70 ? -9.410 -7.374 9.384 1.00 76.56 70 VAL A CA 1
ATOM 577 C C . VAL A 1 70 ? -9.173 -6.143 8.520 1.00 76.56 70 VAL A C 1
ATOM 579 O O . VAL A 1 70 ? -9.282 -5.017 9.002 1.00 76.56 70 VAL A O 1
ATOM 582 N N . MET A 1 71 ? -8.837 -6.354 7.251 1.00 79.06 71 MET A N 1
ATOM 583 C CA . MET A 1 71 ? -8.527 -5.284 6.312 1.00 79.06 71 MET A CA 1
ATOM 584 C C . MET A 1 71 ? -9.408 -5.399 5.075 1.00 79.06 71 MET A C 1
ATOM 586 O O . MET A 1 71 ? -9.468 -6.452 4.445 1.00 79.06 71 MET A O 1
ATOM 590 N N . GLN A 1 72 ? -10.033 -4.286 4.701 1.00 83.38 72 GLN A N 1
ATOM 591 C CA . GLN A 1 72 ? -10.715 -4.137 3.423 1.00 83.38 72 GLN A CA 1
ATOM 592 C C . GLN A 1 72 ? -9.889 -3.226 2.516 1.00 83.38 72 GLN A C 1
ATOM 594 O O . GLN A 1 72 ? -9.641 -2.067 2.856 1.00 83.38 72 GLN A O 1
ATOM 599 N N . ILE A 1 73 ? -9.490 -3.754 1.358 1.00 82.44 73 ILE A N 1
ATOM 600 C CA . ILE A 1 73 ? -8.828 -2.988 0.299 1.00 82.44 73 ILE A CA 1
ATOM 601 C C . ILE A 1 73 ? -9.886 -2.601 -0.735 1.00 82.44 73 ILE A C 1
ATOM 603 O O . ILE A 1 73 ? -10.487 -3.478 -1.350 1.00 82.44 73 ILE A O 1
ATOM 607 N N . ASP A 1 74 ? -10.125 -1.301 -0.927 1.00 83.12 74 ASP A N 1
ATOM 608 C CA . ASP A 1 74 ? -11.101 -0.797 -1.912 1.00 83.12 74 ASP A CA 1
ATOM 609 C C . ASP A 1 74 ? -10.441 -0.198 -3.167 1.00 83.12 74 ASP A C 1
ATOM 611 O O . ASP A 1 74 ? -11.129 0.137 -4.132 1.00 83.12 74 ASP A O 1
ATOM 615 N N . CYS A 1 75 ? -9.118 -0.007 -3.159 1.00 83.88 75 CYS A N 1
ATOM 616 C CA . CYS A 1 75 ? -8.390 0.592 -4.273 1.00 83.88 75 CYS A CA 1
ATOM 617 C C . CYS A 1 75 ? -6.900 0.235 -4.249 1.00 83.88 75 CYS A C 1
ATOM 619 O O . CYS A 1 75 ? -6.278 0.160 -3.187 1.00 83.88 75 CYS A O 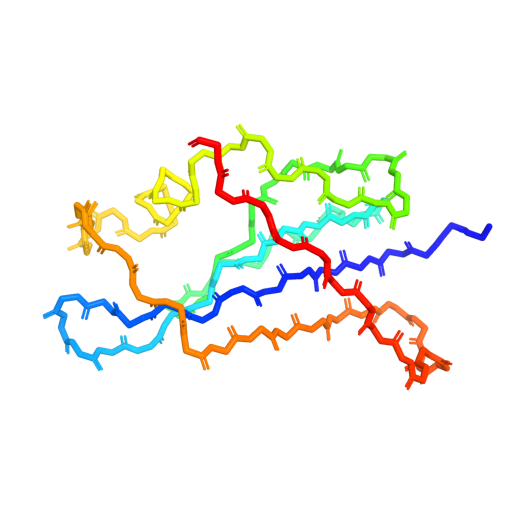1
ATOM 621 N N . VAL A 1 76 ? -6.323 0.096 -5.443 1.00 83.12 76 VAL A N 1
ATOM 622 C CA . VAL A 1 76 ? -4.883 -0.046 -5.670 1.00 83.12 76 VAL A CA 1
ATOM 623 C C . VAL A 1 76 ? -4.407 1.113 -6.548 1.00 83.12 76 VAL A C 1
ATOM 625 O O . VAL A 1 76 ? -5.062 1.455 -7.531 1.00 83.12 76 VAL A O 1
ATOM 628 N N . ARG A 1 77 ? -3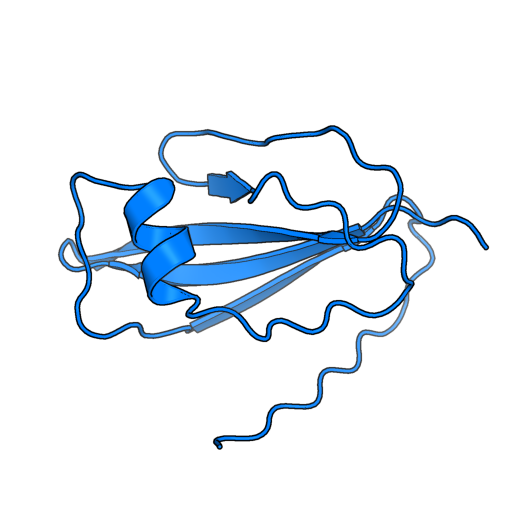.275 1.736 -6.204 1.00 83.44 77 ARG A N 1
ATOM 629 C CA . ARG A 1 77 ? -2.663 2.838 -6.969 1.00 83.44 77 ARG A CA 1
ATOM 630 C C . ARG A 1 77 ? -1.181 2.568 -7.191 1.00 83.44 77 ARG A C 1
ATOM 632 O O . ARG A 1 77 ? -0.456 2.387 -6.223 1.00 83.44 77 ARG A O 1
ATOM 639 N N . LEU A 1 78 ? -0.702 2.649 -8.429 1.00 78.62 78 LEU A N 1
ATOM 640 C CA . LEU A 1 78 ? 0.734 2.636 -8.728 1.00 78.62 78 LEU A CA 1
ATOM 641 C C . LEU A 1 78 ? 1.262 4.061 -8.910 1.00 78.62 78 LEU A C 1
ATOM 643 O O . LEU A 1 78 ? 0.617 4.904 -9.529 1.00 78.62 78 LEU A O 1
ATOM 647 N N . ARG A 1 79 ? 2.469 4.316 -8.406 1.00 78.00 79 ARG A N 1
ATOM 648 C CA . ARG A 1 79 ? 3.251 5.519 -8.707 1.00 78.00 79 ARG A CA 1
ATOM 649 C C . ARG A 1 79 ? 4.646 5.117 -9.182 1.00 78.00 79 ARG A C 1
ATOM 651 O O . ARG A 1 79 ? 5.514 4.836 -8.356 1.00 78.00 79 ARG A O 1
ATOM 658 N N . GLY A 1 80 ? 4.855 5.105 -10.494 1.00 75.38 80 GLY A N 1
ATOM 659 C CA . GLY A 1 80 ? 6.172 4.948 -11.119 1.00 75.38 80 GLY A CA 1
ATOM 660 C C . GLY A 1 80 ? 6.922 6.279 -11.246 1.00 75.38 80 GLY A C 1
ATOM 661 O O . GLY A 1 80 ? 6.320 7.345 -11.129 1.00 75.38 80 GLY A O 1
ATOM 662 N N . SER A 1 81 ? 8.238 6.223 -11.464 1.00 72.81 81 SER A N 1
ATOM 663 C CA . SER A 1 81 ? 9.034 7.388 -11.886 1.00 72.81 81 SER A CA 1
ATOM 664 C C . SER A 1 81 ? 8.909 7.702 -13.382 1.00 72.81 81 SER A C 1
ATOM 666 O O . SER A 1 81 ? 9.156 8.836 -13.774 1.00 72.81 81 SER A O 1
ATOM 668 N N . ASP A 1 82 ? 8.526 6.720 -14.204 1.00 66.00 82 ASP A N 1
ATOM 669 C CA . ASP A 1 82 ? 8.272 6.885 -15.637 1.00 66.00 82 ASP A CA 1
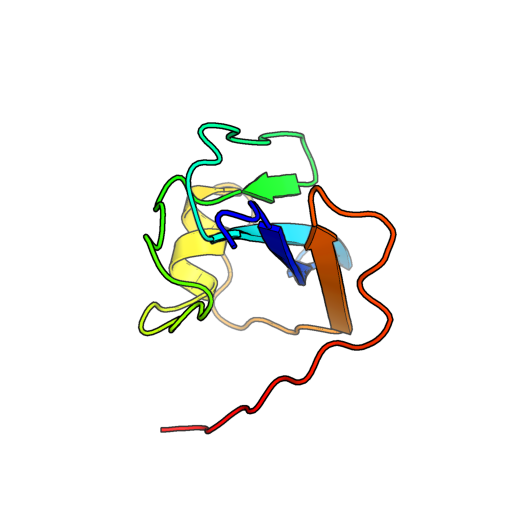ATOM 670 C C . ASP A 1 82 ? 6.785 7.182 -15.887 1.00 66.00 82 ASP A C 1
ATOM 672 O O . ASP A 1 82 ? 5.911 6.464 -15.392 1.00 66.00 82 ASP A O 1
ATOM 676 N N . GLN A 1 83 ? 6.512 8.243 -16.649 1.00 59.50 83 GLN A N 1
ATOM 677 C CA . GLN A 1 83 ? 5.166 8.665 -17.051 1.00 59.50 83 GLN A CA 1
ATOM 678 C C . GLN A 1 83 ? 4.582 7.787 -18.173 1.00 59.50 83 GLN A C 1
ATOM 680 O O . GLN A 1 83 ? 3.393 7.892 -18.453 1.00 59.50 83 GLN A O 1
ATOM 685 N N . ASN A 1 84 ? 5.388 6.906 -18.781 1.00 59.25 84 ASN A N 1
ATOM 686 C CA . ASN A 1 84 ? 4.995 6.073 -19.923 1.00 59.25 84 ASN A CA 1
ATOM 687 C C . ASN A 1 84 ? 4.472 4.671 -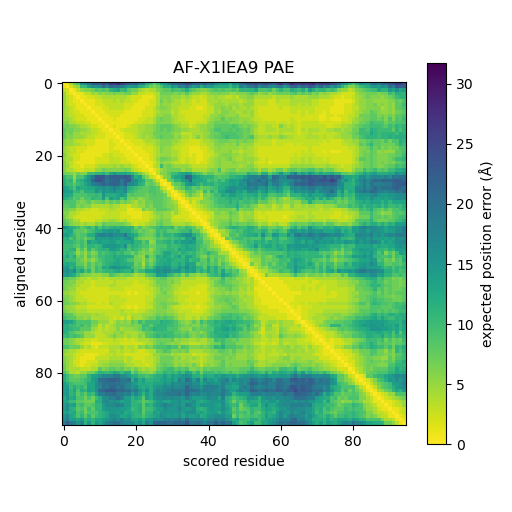19.549 1.00 59.25 84 ASN A C 1
ATOM 689 O O . ASN A 1 84 ? 4.258 3.840 -20.434 1.00 59.25 84 ASN A O 1
ATOM 693 N N . ILE A 1 85 ? 4.270 4.362 -18.260 1.00 59.06 85 ILE A N 1
ATOM 694 C CA . ILE A 1 85 ? 3.614 3.101 -17.878 1.00 59.06 85 ILE A CA 1
ATOM 695 C C . ILE A 1 85 ? 2.123 3.194 -18.220 1.00 59.06 85 ILE A C 1
ATOM 697 O O . ILE A 1 85 ? 1.351 3.834 -17.511 1.00 59.06 85 ILE A O 1
ATOM 701 N N . ASN A 1 86 ? 1.725 2.489 -19.280 1.00 50.78 86 ASN A N 1
ATOM 702 C CA . ASN A 1 86 ? 0.347 2.468 -19.778 1.00 50.78 86 ASN A CA 1
ATOM 703 C C . ASN A 1 86 ? -0.525 1.355 -19.172 1.00 50.78 86 ASN A C 1
ATOM 705 O O . ASN A 1 86 ? -1.743 1.393 -19.325 1.00 50.78 86 ASN A O 1
ATOM 709 N N . ALA A 1 87 ? 0.063 0.354 -18.505 1.00 52.38 87 ALA A N 1
ATOM 710 C CA . ALA A 1 87 ? -0.688 -0.768 -17.944 1.00 52.38 87 ALA A CA 1
ATOM 711 C C . ALA A 1 87 ? -0.017 -1.362 -16.701 1.00 52.38 87 ALA A C 1
ATOM 713 O O . ALA A 1 87 ? 1.208 -1.389 -16.587 1.00 52.38 87 ALA A O 1
ATOM 714 N N . ILE A 1 88 ? -0.848 -1.851 -15.780 1.00 54.31 88 ILE A N 1
ATOM 715 C CA . ILE A 1 88 ? -0.441 -2.494 -14.530 1.00 54.31 88 ILE A CA 1
ATOM 716 C C . ILE A 1 88 ? -1.211 -3.799 -14.447 1.00 54.31 88 ILE A C 1
ATOM 718 O O . ILE A 1 88 ? -2.440 -3.787 -14.402 1.00 54.31 88 ILE A O 1
ATOM 722 N N . TYR A 1 89 ? -0.484 -4.905 -14.409 1.00 55.75 89 TYR A N 1
ATOM 723 C CA . TYR A 1 89 ? -1.056 -6.226 -14.207 1.00 55.75 89 TYR A CA 1
ATOM 724 C C . TYR A 1 89 ? -0.742 -6.652 -12.778 1.00 55.75 89 TYR A C 1
ATOM 726 O O . TYR A 1 89 ? 0.403 -6.559 -12.340 1.00 55.75 89 TYR A O 1
ATOM 734 N N . PHE A 1 90 ? -1.763 -7.070 -12.039 1.00 55.91 90 PHE A N 1
ATOM 735 C CA . PHE A 1 90 ? -1.601 -7.675 -10.726 1.00 55.91 90 PHE A CA 1
ATOM 736 C C . PHE A 1 90 ? -2.300 -9.026 -10.726 1.00 55.91 90 PHE A C 1
ATOM 738 O O . PHE A 1 90 ? -3.443 -9.150 -11.163 1.00 55.91 90 PHE A O 1
ATOM 745 N N . GLU A 1 91 ? -1.594 -10.028 -10.226 1.00 54.72 91 GLU A N 1
ATOM 746 C CA . GLU A 1 91 ? -2.147 -11.336 -9.921 1.00 54.72 91 GLU A CA 1
ATOM 747 C C . GLU A 1 91 ? -2.262 -11.445 -8.402 1.00 54.72 91 GLU A C 1
ATOM 749 O O . GLU A 1 91 ? -1.368 -11.021 -7.665 1.00 54.72 91 GLU A O 1
ATOM 754 N N . PHE A 1 92 ? -3.387 -11.964 -7.922 1.00 59.22 92 PHE A N 1
ATOM 755 C CA . PHE A 1 92 ? -3.609 -12.186 -6.503 1.00 59.22 92 PHE A CA 1
ATOM 756 C C . PHE A 1 92 ? -4.000 -13.642 -6.280 1.00 59.22 92 PHE A C 1
ATOM 758 O O . PHE A 1 92 ? -4.912 -14.155 -6.929 1.00 59.22 92 PHE A O 1
ATOM 765 N N . LYS A 1 93 ? -3.331 -14.290 -5.327 1.00 53.50 93 LYS A N 1
ATOM 766 C CA . LYS A 1 93 ? -3.620 -15.656 -4.903 1.00 53.50 93 LYS A CA 1
ATOM 767 C C . LYS A 1 93 ? -3.822 -15.670 -3.392 1.00 53.50 93 LYS A C 1
ATOM 769 O O . LYS A 1 93 ? -2.927 -15.269 -2.654 1.00 53.50 93 LYS A O 1
ATOM 774 N N . PHE A 1 94 ? -4.985 -16.139 -2.939 1.00 48.97 94 PHE A N 1
ATOM 775 C CA . PHE A 1 94 ? -5.165 -16.530 -1.540 1.00 48.97 94 PHE A CA 1
ATOM 776 C C . PHE A 1 94 ? -4.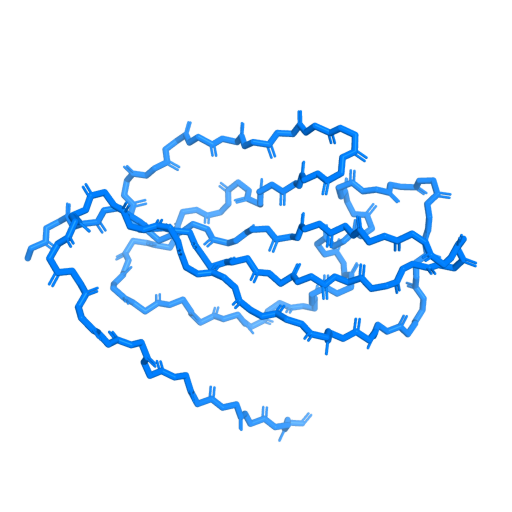389 -17.833 -1.316 1.00 48.97 94 PHE A C 1
ATOM 778 O O . PHE A 1 94 ? -4.565 -18.786 -2.081 1.00 48.97 94 PHE A O 1
ATOM 785 N N . ILE A 1 95 ? -3.505 -17.844 -0.318 1.00 54.16 95 ILE A N 1
ATOM 786 C CA . ILE A 1 95 ? -2.848 -19.054 0.193 1.00 54.16 95 ILE A CA 1
ATOM 787 C C . ILE A 1 95 ? -3.505 -19.398 1.522 1.00 54.16 95 ILE A C 1
ATOM 789 O O . ILE A 1 95 ? -3.673 -18.456 2.331 1.00 54.16 95 ILE A O 1
#

Foldseek 3Di:
DQKKKWKWFWWQFPVRDTAIEIEIEGPDCDADQDPRYGYDRDYHPDPDDDCPDDVLVSVCVRCVPRRDPDIDTPDMDMDIPDPPPPDDDDDDDDD